Protein AF-A0A3C1D7K4-F1 (afdb_monomer)

Secondary structure (DSSP, 8-state):
---HHHHHHHHHGGGSTTTTBPPPEEETTEEEEEEEEEEEEEEEEE-TT--EEEEEEEEEEEEEEEE----

Foldseek 3Di:
DDPPQVVVVVVVVVCPPVVQWADFDQDPNWTKIWGWDKDKDKDKDADPVGRIDIDIDMDIGTDGIDTDDDD

Radius of gyration: 18.23 Å; Cα contacts (8 Å, |Δi|>4): 103; chains: 1; bounding box: 43×16×56 Å

Structure (mmCIF, N/CA/C/O backbone):
data_AF-A0A3C1D7K4-F1
#
_entry.id   AF-A0A3C1D7K4-F1
#
loop_
_atom_site.group_PDB
_atom_site.id
_atom_site.type_symbol
_atom_site.label_atom_id
_atom_site.label_alt_id
_atom_site.label_comp_id
_atom_site.label_asym_id
_atom_site.label_entity_id
_atom_site.label_seq_id
_atom_site.pdbx_PDB_ins_code
_atom_site.Cartn_x
_atom_site.Cartn_y
_atom_site.Cartn_z
_atom_site.occupancy
_atom_site.B_iso_or_equiv
_atom_site.auth_seq_id
_atom_site.auth_comp_id
_atom_site.auth_asym_id
_atom_site.auth_atom_id
_atom_site.pdbx_PDB_model_num
ATOM 1 N N . MET A 1 1 ? 24.568 9.344 -19.188 1.00 53.88 1 MET A N 1
ATOM 2 C CA . MET A 1 1 ? 23.119 9.629 -19.296 1.00 53.88 1 MET A CA 1
ATOM 3 C C . MET A 1 1 ? 22.458 9.254 -17.980 1.00 53.88 1 MET A C 1
ATOM 5 O O . MET A 1 1 ? 22.942 8.310 -17.360 1.00 53.88 1 MET A O 1
ATOM 9 N N . PRO A 1 2 ? 21.450 10.000 -17.501 1.00 58.41 2 PRO A N 1
ATOM 10 C CA . PRO A 1 2 ? 20.809 9.703 -16.224 1.00 58.41 2 PRO A CA 1
ATOM 11 C C . PRO A 1 2 ? 20.170 8.308 -16.250 1.00 58.41 2 PRO A C 1
ATOM 13 O O . PRO A 1 2 ? 19.431 7.971 -17.172 1.00 58.41 2 PRO A O 1
ATOM 16 N N . ASN A 1 3 ? 20.486 7.488 -15.244 1.00 72.12 3 ASN A N 1
ATOM 17 C CA . ASN A 1 3 ? 19.880 6.173 -15.069 1.00 72.12 3 ASN A CA 1
ATOM 18 C C . ASN A 1 3 ? 18.482 6.366 -14.470 1.00 72.12 3 ASN A C 1
ATOM 20 O O . ASN A 1 3 ? 18.331 6.562 -13.266 1.00 72.12 3 ASN A O 1
ATOM 24 N N . ILE A 1 4 ? 17.468 6.337 -15.332 1.00 74.38 4 ILE A N 1
ATOM 25 C CA . ILE A 1 4 ? 16.068 6.563 -14.963 1.00 74.38 4 ILE A CA 1
ATOM 26 C C . ILE A 1 4 ? 15.593 5.605 -13.856 1.00 74.38 4 ILE A C 1
ATOM 28 O O . ILE A 1 4 ? 14.848 6.018 -12.973 1.00 74.38 4 ILE A O 1
ATOM 32 N N . ALA A 1 5 ? 16.074 4.356 -13.838 1.00 67.50 5 ALA A N 1
ATOM 33 C CA . ALA A 1 5 ? 15.721 3.387 -12.802 1.00 67.50 5 ALA A CA 1
ATOM 34 C C . ALA A 1 5 ? 16.304 3.772 -11.435 1.00 67.50 5 ALA A C 1
ATOM 36 O O . ALA A 1 5 ? 15.655 3.570 -10.410 1.00 67.50 5 ALA A O 1
ATOM 37 N N . LEU A 1 6 ? 17.497 4.374 -11.416 1.00 73.88 6 LEU A N 1
ATOM 38 C CA . LEU A 1 6 ? 18.107 4.876 -10.187 1.00 73.88 6 LEU A CA 1
ATOM 39 C C . LEU A 1 6 ? 17.332 6.075 -9.623 1.00 73.88 6 LEU A C 1
ATOM 41 O O . LEU A 1 6 ? 17.087 6.113 -8.419 1.00 73.88 6 LEU A O 1
ATOM 45 N N . GLU A 1 7 ? 16.890 7.011 -10.468 1.00 77.88 7 GLU A N 1
ATOM 46 C CA . GLU A 1 7 ? 16.127 8.171 -9.977 1.00 77.88 7 GLU A CA 1
ATOM 4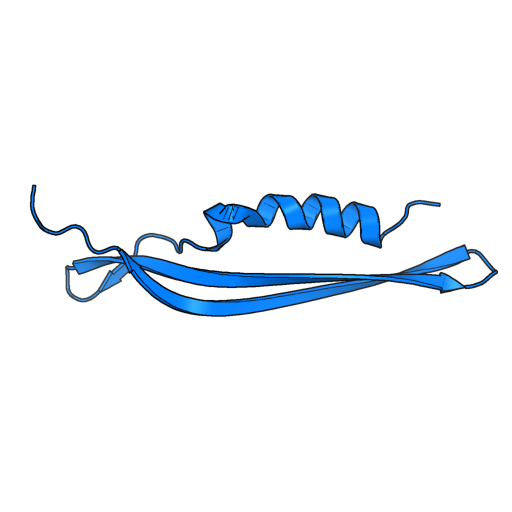7 C C . GLU A 1 7 ? 14.710 7.812 -9.551 1.00 77.88 7 GLU A C 1
ATOM 49 O O . GLU A 1 7 ? 14.247 8.296 -8.517 1.00 77.88 7 GLU A O 1
ATOM 54 N N . LEU A 1 8 ? 14.059 6.897 -10.267 1.00 70.44 8 LEU A N 1
ATOM 55 C CA . LEU A 1 8 ? 12.790 6.335 -9.823 1.00 70.44 8 LEU A CA 1
ATOM 56 C C . LEU A 1 8 ? 12.950 5.558 -8.507 1.00 70.44 8 LEU A C 1
ATOM 58 O O . LEU A 1 8 ? 12.121 5.707 -7.616 1.00 70.44 8 LEU A O 1
ATOM 62 N N . GLY A 1 9 ? 14.045 4.812 -8.329 1.00 69.75 9 GLY A N 1
ATOM 63 C CA . GLY A 1 9 ? 14.369 4.131 -7.071 1.00 69.75 9 GLY A CA 1
ATOM 64 C C . GLY A 1 9 ? 14.605 5.085 -5.891 1.00 69.75 9 GLY A C 1
ATOM 65 O O . GLY A 1 9 ? 14.194 4.796 -4.768 1.00 69.75 9 GLY A O 1
ATOM 66 N N . LYS A 1 10 ? 15.206 6.260 -6.117 1.00 72.06 10 LYS A N 1
ATOM 67 C CA . LYS A 1 10 ? 15.339 7.287 -5.066 1.00 72.06 10 LYS A CA 1
ATOM 68 C C . LYS A 1 10 ? 13.994 7.890 -4.676 1.00 72.06 10 LYS A C 1
ATOM 7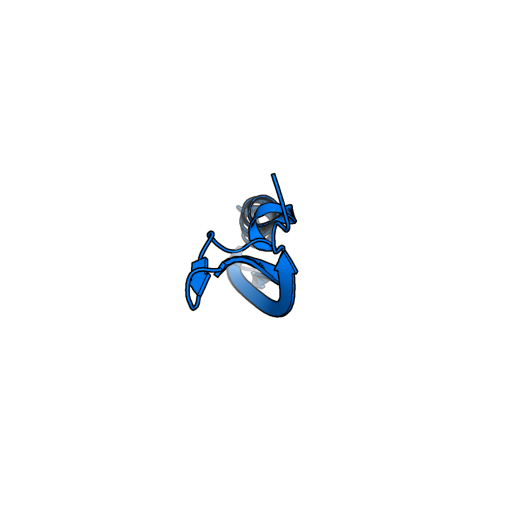0 O O . LYS A 1 10 ? 13.758 8.122 -3.493 1.00 72.06 10 LYS A O 1
ATOM 75 N N . GLN A 1 11 ? 13.107 8.117 -5.643 1.00 70.94 11 GLN A N 1
ATOM 76 C CA . GLN A 1 11 ? 11.738 8.551 -5.353 1.00 70.94 11 GLN A CA 1
ATOM 77 C C . GLN A 1 11 ? 10.955 7.447 -4.630 1.00 70.94 11 GLN A C 1
ATOM 79 O O . GLN A 1 11 ? 10.270 7.730 -3.651 1.00 70.94 11 GLN A O 1
ATOM 84 N N . ALA A 1 12 ? 11.139 6.184 -5.022 1.00 67.19 12 ALA A N 1
ATOM 85 C CA . ALA A 1 12 ? 10.549 5.012 -4.381 1.00 67.19 12 ALA A CA 1
ATOM 86 C C . ALA A 1 12 ? 10.794 4.952 -2.869 1.00 67.19 12 ALA A C 1
ATOM 88 O O . ALA A 1 12 ? 9.885 4.667 -2.093 1.00 67.19 12 ALA A O 1
ATOM 89 N N . ALA A 1 13 ? 12.028 5.250 -2.451 1.00 64.62 13 ALA A N 1
ATOM 90 C CA . ALA A 1 13 ? 12.438 5.214 -1.051 1.00 64.62 13 ALA A CA 1
ATOM 91 C C . ALA A 1 13 ? 11.638 6.187 -0.163 1.00 64.62 13 ALA A C 1
ATOM 93 O O . ALA A 1 13 ? 11.510 5.953 1.038 1.00 64.62 13 ALA A O 1
ATOM 94 N N . SER A 1 14 ? 11.059 7.245 -0.744 1.00 64.19 14 SER A N 1
ATOM 95 C CA . SER A 1 14 ? 10.192 8.178 -0.014 1.00 64.19 14 SER A CA 1
ATOM 96 C C . SER A 1 14 ? 8.788 7.628 0.276 1.00 64.19 14 SER A C 1
ATOM 98 O O . SER A 1 14 ? 8.131 8.124 1.187 1.00 64.19 14 SER A O 1
ATOM 100 N N . PHE A 1 15 ? 8.354 6.553 -0.398 1.00 63.47 15 PHE A N 1
ATOM 101 C CA . PHE A 1 15 ? 7.068 5.885 -0.141 1.00 63.47 15 PHE A CA 1
ATOM 102 C C . PHE A 1 15 ? 7.083 4.920 1.062 1.00 63.47 15 PHE A C 1
ATOM 104 O O . PHE A 1 15 ? 6.123 4.177 1.215 1.00 63.47 15 PHE A O 1
ATOM 111 N N . GLY A 1 16 ? 8.145 4.907 1.885 1.00 61.59 16 GLY A N 1
ATOM 112 C CA . GLY A 1 16 ? 8.448 3.913 2.933 1.00 61.59 16 GLY A CA 1
ATOM 113 C C . GLY A 1 16 ? 7.378 3.642 4.013 1.00 61.59 16 GLY A C 1
ATOM 114 O O . GLY A 1 16 ? 6.214 3.382 3.736 1.00 61.59 16 GLY A O 1
ATOM 115 N N . VAL A 1 17 ? 7.762 3.624 5.297 1.00 54.56 17 VAL A N 1
ATOM 116 C CA . VAL A 1 17 ? 6.847 3.232 6.399 1.00 54.56 17 VAL A CA 1
ATOM 117 C C . VAL A 1 17 ? 5.642 4.177 6.533 1.00 54.56 17 VAL A C 1
ATOM 119 O O . VAL A 1 17 ? 4.620 3.786 7.074 1.00 54.56 17 VAL A O 1
ATOM 122 N N . SER A 1 18 ? 5.700 5.403 6.012 1.00 63.34 18 SER A N 1
ATOM 123 C CA . SER A 1 18 ? 4.532 6.291 5.961 1.00 63.34 18 SER A CA 1
ATOM 124 C C . SER A 1 18 ? 3.476 5.832 4.952 1.00 63.34 18 SER A C 1
ATOM 126 O O . SER A 1 18 ? 2.293 6.012 5.212 1.00 63.34 18 SER A O 1
ATOM 128 N N . GLY A 1 19 ? 3.870 5.202 3.838 1.00 68.25 19 GLY A N 1
ATOM 129 C CA . GLY A 1 19 ? 2.943 4.746 2.798 1.00 68.25 19 GLY A CA 1
ATOM 130 C C . GLY A 1 19 ? 2.087 3.547 3.211 1.00 68.25 19 GLY A C 1
ATOM 131 O O . GLY A 1 19 ? 1.082 3.259 2.566 1.00 68.25 19 GLY A O 1
ATOM 132 N N . ILE A 1 20 ? 2.466 2.856 4.291 1.00 79.38 20 ILE A N 1
ATOM 133 C CA . ILE A 1 20 ? 1.694 1.733 4.830 1.00 79.38 20 ILE A CA 1
ATOM 134 C C . ILE A 1 20 ? 0.593 2.169 5.798 1.00 79.38 20 ILE A C 1
ATOM 136 O O . ILE A 1 20 ? -0.243 1.336 6.132 1.00 79.38 20 ILE A O 1
ATOM 140 N N . TYR A 1 21 ? 0.560 3.438 6.225 1.00 87.94 21 TYR A N 1
ATOM 141 C CA . TYR A 1 21 ? -0.519 4.002 7.038 1.00 87.94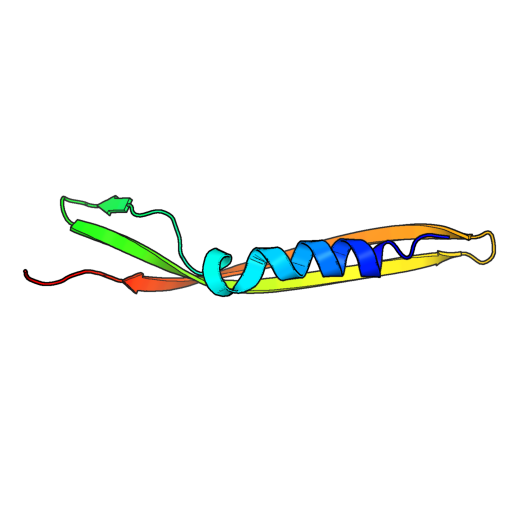 21 TYR A CA 1
ATOM 142 C C . TYR A 1 21 ? -1.378 4.937 6.191 1.00 87.94 21 TYR A C 1
ATOM 144 O O . TYR A 1 21 ? -0.877 5.881 5.585 1.00 87.94 21 TYR A O 1
ATOM 152 N N . GLY A 1 22 ? -2.684 4.690 6.170 1.00 86.44 22 GLY A N 1
ATOM 153 C CA . GLY A 1 22 ? -3.643 5.606 5.565 1.00 86.44 22 GLY A CA 1
ATOM 154 C C . GLY A 1 22 ? -3.877 6.846 6.426 1.00 86.44 22 GLY A C 1
ATOM 155 O O . GLY A 1 22 ? -3.535 6.888 7.609 1.00 86.44 22 GLY A O 1
ATOM 156 N N . GLU A 1 23 ? -4.530 7.849 5.846 1.00 90.94 23 GLU A N 1
ATOM 157 C CA . GLU A 1 23 ? -5.072 8.962 6.624 1.00 90.94 23 GLU A CA 1
ATOM 158 C C . GLU A 1 23 ? -6.097 8.455 7.644 1.00 90.94 23 GLU A C 1
ATOM 160 O O . GLU A 1 23 ? -6.818 7.486 7.383 1.00 90.94 23 GLU A O 1
ATOM 165 N N . GLN A 1 24 ? -6.194 9.124 8.795 1.00 91.94 24 GLN A N 1
ATOM 166 C CA . GLN A 1 24 ? -7.205 8.787 9.791 1.00 91.94 24 GLN A CA 1
ATOM 167 C C . GLN A 1 24 ? -8.605 8.948 9.190 1.00 91.94 24 GLN A C 1
ATOM 169 O O . GLN A 1 24 ? -8.955 10.021 8.706 1.00 91.94 24 GLN A O 1
ATOM 174 N N . GLN A 1 25 ? -9.400 7.887 9.261 1.00 92.62 25 GLN A N 1
ATOM 175 C CA . GLN A 1 25 ? -10.789 7.871 8.816 1.00 92.62 25 GLN A CA 1
ATOM 176 C C . GLN A 1 25 ? -11.718 7.785 10.026 1.00 92.62 25 GLN A C 1
ATOM 178 O O . GLN A 1 25 ? -11.357 7.215 11.059 1.00 92.62 25 GLN A O 1
ATOM 183 N N . ASP A 1 26 ? -12.920 8.333 9.885 1.00 93.94 26 ASP A N 1
ATOM 184 C CA . ASP A 1 26 ? -14.008 8.176 10.847 1.00 93.94 26 ASP A CA 1
ATOM 185 C C . ASP A 1 26 ? -15.063 7.253 10.227 1.00 93.94 26 ASP A C 1
ATOM 187 O O . ASP A 1 26 ? -15.628 7.568 9.178 1.00 93.94 26 ASP A O 1
ATOM 191 N N . VAL A 1 27 ? -15.263 6.080 10.827 1.00 92.06 27 VAL A N 1
ATOM 192 C CA . VAL A 1 27 ? -16.229 5.076 10.366 1.00 92.06 27 VAL A CA 1
ATOM 193 C C . VAL A 1 27 ? -17.157 4.776 11.532 1.00 92.06 27 VAL A C 1
ATOM 195 O O . VAL A 1 27 ? -16.722 4.230 12.544 1.00 92.06 27 VAL A O 1
ATOM 198 N N . ASP A 1 28 ? -18.420 5.179 11.410 1.00 92.81 28 ASP A N 1
ATOM 199 C CA . ASP A 1 28 ? -19.445 5.031 12.451 1.00 92.81 28 ASP A CA 1
ATOM 200 C C . ASP A 1 28 ? -19.027 5.595 13.827 1.00 92.81 28 ASP A C 1
ATOM 202 O O . ASP A 1 28 ? -19.308 5.013 14.875 1.00 92.81 28 ASP A O 1
ATOM 206 N N . GLY A 1 29 ? -18.328 6.738 13.840 1.00 91.81 29 GLY A N 1
ATOM 207 C CA . GLY A 1 29 ? -17.840 7.386 15.063 1.00 91.81 29 GLY A CA 1
ATOM 208 C C . GLY A 1 29 ? -16.548 6.781 15.621 1.00 91.81 29 GLY A C 1
ATOM 209 O O . GLY A 1 29 ? -16.055 7.231 16.659 1.00 9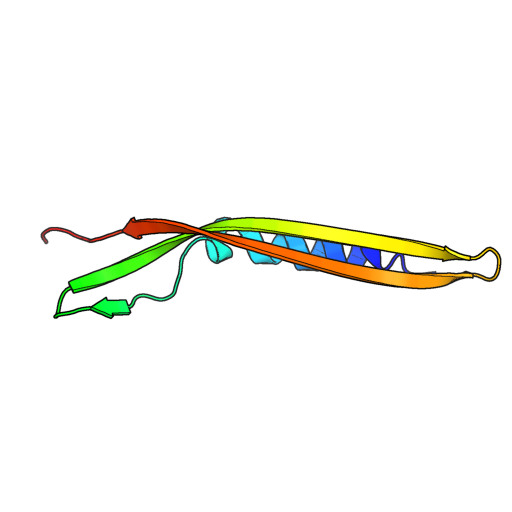1.81 29 GLY A O 1
ATOM 210 N N . ILE A 1 30 ? -15.986 5.765 14.959 1.00 92.31 30 ILE A N 1
ATOM 211 C CA . ILE A 1 30 ? -14.729 5.124 15.341 1.00 92.31 30 ILE A CA 1
ATOM 212 C C . ILE A 1 30 ? -13.604 5.678 14.471 1.00 92.31 30 ILE A C 1
ATOM 214 O O . ILE A 1 30 ? -13.588 5.517 13.250 1.00 92.31 30 ILE A O 1
ATOM 218 N N . LYS A 1 31 ? -12.610 6.285 15.125 1.00 94.38 31 LYS A N 1
ATOM 219 C CA . LYS A 1 31 ? -11.390 6.759 14.468 1.00 94.38 31 LYS A CA 1
ATOM 220 C C . LYS A 1 31 ? -10.449 5.594 14.202 1.00 94.38 31 LYS A C 1
ATOM 222 O O . LYS A 1 31 ? -9.984 4.940 15.140 1.00 94.38 31 LYS A O 1
ATOM 227 N N . ILE A 1 32 ? -10.145 5.368 12.930 1.00 94.62 32 ILE A N 1
ATOM 228 C CA . ILE A 1 32 ? -9.262 4.295 12.478 1.00 94.62 32 ILE A CA 1
ATOM 229 C C . ILE A 1 32 ? -8.103 4.855 11.657 1.00 94.62 32 ILE A C 1
ATOM 231 O O . ILE A 1 32 ? -8.252 5.852 10.955 1.00 94.62 32 ILE A O 1
ATOM 235 N N . ILE A 1 33 ? -6.951 4.194 11.717 1.00 95.06 33 ILE A N 1
ATOM 236 C CA . ILE A 1 33 ? -5.833 4.428 10.795 1.00 95.06 33 ILE A CA 1
ATOM 237 C C . ILE A 1 33 ? -5.642 3.144 9.983 1.00 95.06 33 ILE A C 1
ATOM 239 O O . ILE A 1 33 ? -5.185 2.150 10.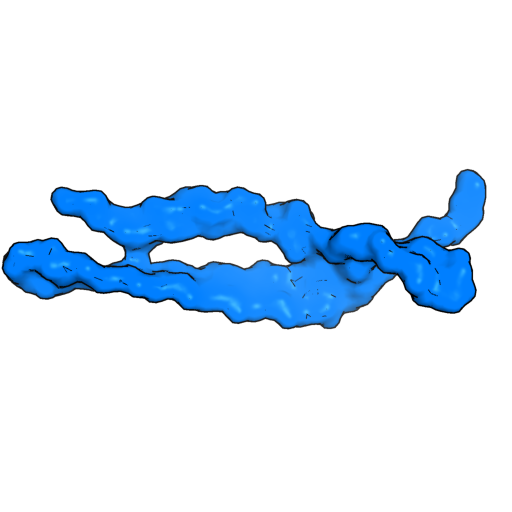556 1.00 95.06 33 ILE A O 1
ATOM 243 N N . PRO A 1 34 ? -6.013 3.117 8.690 1.00 93.62 34 PRO A N 1
ATOM 244 C CA . PRO A 1 34 ? -5.828 1.948 7.836 1.00 93.62 34 PRO A CA 1
ATOM 245 C C . PRO A 1 34 ? -4.355 1.563 7.718 1.00 93.62 34 PRO A C 1
ATOM 247 O O . PRO A 1 34 ? -3.486 2.433 7.704 1.00 93.62 34 PRO A O 1
ATOM 250 N N . VAL A 1 35 ? -4.080 0.268 7.594 1.00 93.00 35 VAL A N 1
ATOM 251 C CA . VAL A 1 35 ? -2.731 -0.265 7.398 1.00 93.00 35 VAL A CA 1
ATOM 252 C C . VAL A 1 35 ? -2.712 -1.207 6.200 1.00 93.00 35 VAL A C 1
ATOM 254 O O . VAL A 1 35 ? -3.571 -2.085 6.076 1.00 93.00 35 VAL A O 1
ATOM 257 N N . ALA A 1 36 ? -1.714 -1.056 5.333 1.00 91.38 36 ALA A N 1
ATOM 258 C CA . ALA A 1 36 ? -1.520 -1.898 4.158 1.00 91.38 36 ALA A CA 1
ATOM 259 C C . ALA A 1 36 ? -0.081 -2.413 4.054 1.00 91.38 36 ALA A C 1
ATOM 261 O O . ALA A 1 36 ? 0.868 -1.711 4.378 1.00 91.38 36 ALA A O 1
ATOM 262 N N . LEU A 1 37 ? 0.098 -3.624 3.532 1.00 89.12 37 LEU A N 1
ATOM 263 C CA . LEU A 1 37 ? 1.382 -4.043 2.984 1.00 89.12 37 LEU A CA 1
ATOM 264 C C . LEU A 1 37 ? 1.548 -3.381 1.615 1.00 89.12 37 LEU A C 1
ATOM 266 O O . LEU A 1 37 ? 0.750 -3.633 0.712 1.00 89.12 37 LEU A O 1
ATOM 270 N N . ALA A 1 38 ? 2.586 -2.565 1.456 1.00 85.69 38 ALA A N 1
ATOM 271 C CA . ALA A 1 38 ? 2.912 -1.923 0.191 1.00 85.69 38 ALA A CA 1
ATOM 272 C C . ALA A 1 38 ? 4.190 -2.520 -0.409 1.00 85.69 38 ALA A C 1
ATOM 274 O O . ALA A 1 38 ? 5.182 -2.740 0.286 1.00 85.69 38 ALA A O 1
ATOM 275 N N . SER A 1 39 ? 4.171 -2.760 -1.716 1.00 84.75 39 SER A N 1
ATOM 276 C CA . SER A 1 39 ? 5.338 -3.134 -2.511 1.00 84.75 39 SER A CA 1
ATOM 277 C C . SER A 1 39 ? 5.414 -2.238 -3.739 1.00 84.75 39 SER A C 1
ATOM 279 O O . SER A 1 39 ? 4.389 -1.873 -4.314 1.00 84.75 39 SER A O 1
ATOM 281 N N . SER A 1 40 ? 6.625 -1.874 -4.143 1.00 80.69 40 SER A N 1
ATOM 282 C CA . SER A 1 40 ? 6.878 -1.095 -5.351 1.00 80.69 40 SER A CA 1
ATOM 283 C C . SER A 1 40 ? 8.071 -1.670 -6.104 1.00 80.69 40 SER A C 1
ATOM 285 O O . SER A 1 40 ? 8.974 -2.259 -5.510 1.00 80.69 40 SER A O 1
ATOM 287 N N . GLY A 1 41 ? 8.049 -1.527 -7.425 1.00 80.62 41 GLY A N 1
ATOM 288 C CA . GLY A 1 41 ? 9.076 -2.029 -8.324 1.00 80.62 41 GLY A CA 1
ATOM 289 C C . GLY A 1 41 ? 9.323 -1.052 -9.463 1.00 80.62 41 GLY A C 1
ATOM 290 O O . GLY A 1 41 ? 8.401 -0.408 -9.964 1.00 80.62 41 GLY A O 1
ATOM 291 N N . PHE A 1 42 ? 10.586 -0.950 -9.866 1.00 82.31 42 PHE A N 1
ATOM 292 C CA . PHE A 1 42 ? 11.052 -0.017 -10.884 1.00 82.31 42 PHE A CA 1
ATOM 293 C C . PHE A 1 42 ? 11.975 -0.757 -11.837 1.00 82.31 42 PHE A C 1
ATOM 295 O O . PHE A 1 42 ? 12.803 -1.563 -11.411 1.00 82.31 42 PHE A O 1
ATOM 302 N N . GLY A 1 43 ? 11.827 -0.483 -13.125 1.00 82.94 43 GLY A N 1
ATOM 303 C CA . GLY A 1 43 ? 12.639 -1.078 -14.173 1.00 82.94 43 GLY A CA 1
ATOM 304 C C . GLY A 1 43 ? 13.026 -0.022 -15.190 1.00 82.94 43 GLY A C 1
ATOM 305 O O . GLY A 1 43 ? 12.252 0.885 -15.490 1.00 82.94 43 GLY A O 1
ATOM 306 N N . GLY A 1 44 ? 14.232 -0.137 -15.724 1.00 87.44 44 GLY A N 1
ATOM 307 C CA . GLY A 1 44 ? 14.703 0.721 -16.797 1.00 87.44 44 GLY A CA 1
ATOM 308 C C . GLY A 1 44 ? 15.663 -0.030 -17.698 1.00 87.44 44 GLY A C 1
ATOM 309 O O . GLY A 1 44 ? 16.275 -1.015 -17.288 1.00 87.44 44 GLY A O 1
ATOM 310 N N . GLY A 1 45 ? 15.775 0.447 -18.929 1.00 84.94 45 GLY A N 1
ATOM 311 C CA . GLY A 1 45 ? 16.672 -0.094 -19.937 1.00 84.94 45 GLY A CA 1
ATOM 312 C C . GLY A 1 45 ? 17.012 0.965 -20.973 1.00 84.94 45 GLY A C 1
ATOM 313 O O . GLY A 1 45 ? 16.374 2.018 -21.035 1.00 84.94 45 GLY A O 1
ATOM 314 N N . SER A 1 46 ? 18.028 0.693 -21.778 1.00 88.75 46 SER A N 1
ATOM 315 C CA . SER A 1 46 ? 18.429 1.556 -22.884 1.00 88.75 46 SER A CA 1
ATOM 316 C C . SER A 1 46 ? 1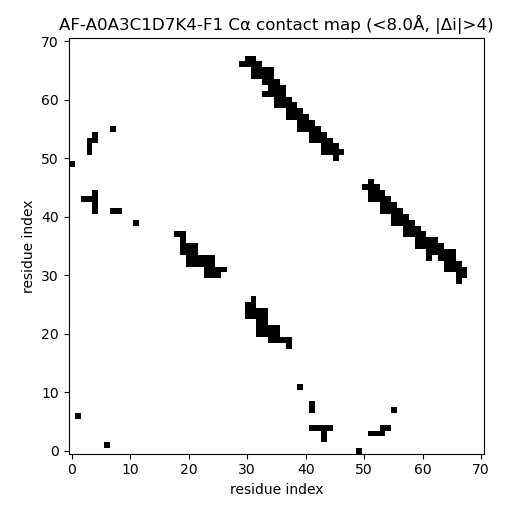8.886 0.727 -24.074 1.00 88.75 46 SER A C 1
ATOM 318 O O . SER A 1 46 ? 19.371 -0.391 -23.890 1.00 88.75 46 SER A O 1
ATOM 320 N N . ASP A 1 47 ? 18.757 1.287 -25.273 1.00 88.75 47 ASP A N 1
ATOM 321 C CA . ASP A 1 47 ? 19.396 0.743 -26.471 1.00 88.75 47 ASP A CA 1
ATOM 322 C C . ASP A 1 47 ? 20.886 1.143 -26.562 1.00 88.75 47 ASP A C 1
ATOM 324 O O . ASP A 1 47 ? 21.412 1.888 -25.727 1.00 88.75 47 ASP A O 1
ATOM 328 N N . GLU A 1 48 ? 21.577 0.641 -27.586 1.00 89.31 48 GLU A N 1
ATOM 329 C CA . GLU A 1 48 ? 22.993 0.940 -27.863 1.00 89.31 48 GLU A CA 1
ATOM 330 C C . GLU A 1 48 ? 23.224 2.403 -28.282 1.00 89.31 48 GLU A C 1
ATOM 332 O O . GLU A 1 48 ? 24.325 2.929 -28.121 1.00 89.31 48 GLU A O 1
ATOM 337 N N . GLY A 1 49 ? 22.181 3.075 -28.783 1.00 90.00 49 GLY A N 1
ATOM 338 C CA . GLY A 1 49 ? 22.183 4.501 -29.114 1.00 90.00 49 GLY A CA 1
ATOM 339 C C . GLY A 1 49 ? 21.994 5.410 -27.898 1.00 90.00 49 GLY A C 1
ATOM 340 O O . GLY A 1 49 ? 22.101 6.630 -28.021 1.00 90.00 49 GLY A O 1
ATOM 341 N N . GLY A 1 50 ? 21.740 4.836 -26.720 1.00 78.88 50 GLY A N 1
ATOM 342 C CA . GLY A 1 50 ? 21.538 5.571 -25.483 1.00 78.88 50 GLY A CA 1
ATOM 343 C C . GLY A 1 50 ? 20.111 6.056 -25.245 1.00 78.88 50 GLY A C 1
ATOM 344 O O . GLY A 1 50 ? 19.871 6.772 -24.269 1.00 78.88 50 GLY A O 1
ATOM 345 N N . ASN A 1 51 ? 19.151 5.660 -26.080 1.00 83.81 51 ASN A N 1
ATOM 346 C CA . ASN A 1 51 ? 17.747 5.963 -25.848 1.00 83.81 51 ASN A CA 1
ATOM 347 C C . ASN A 1 51 ? 17.256 5.113 -24.675 1.00 83.81 51 ASN A C 1
ATOM 349 O O . ASN A 1 51 ? 17.181 3.887 -24.757 1.00 83.81 51 ASN A O 1
ATOM 353 N N . GLY A 1 52 ? 16.972 5.776 -23.555 1.00 85.94 52 GLY A N 1
ATOM 354 C CA . GLY A 1 52 ? 16.526 5.142 -22.320 1.00 85.94 52 GLY A CA 1
ATOM 355 C C . GLY A 1 52 ? 15.009 5.168 -22.158 1.00 85.94 52 GLY A C 1
ATOM 356 O O . GLY A 1 52 ? 14.354 6.152 -22.494 1.00 85.94 52 GLY A O 1
ATOM 357 N N . GLY A 1 53 ? 14.465 4.106 -21.572 1.00 83.62 53 GLY A N 1
ATOM 358 C CA . GLY A 1 53 ? 13.077 4.010 -21.134 1.00 83.62 53 GLY A CA 1
ATOM 359 C C . GLY A 1 53 ? 12.994 3.417 -19.731 1.00 83.62 53 GLY A C 1
ATOM 360 O O . GLY A 1 53 ? 13.889 2.696 -19.286 1.00 83.62 53 GLY A O 1
ATOM 361 N N . GLY A 1 54 ? 11.921 3.728 -19.013 1.00 84.88 54 GLY A N 1
ATOM 362 C CA . GLY A 1 54 ? 11.701 3.215 -17.668 1.00 84.88 54 GLY A CA 1
ATOM 363 C C . GLY A 1 54 ? 10.229 3.163 -17.302 1.00 84.88 54 GLY A C 1
ATOM 364 O O . GLY A 1 54 ? 9.403 3.850 -17.900 1.00 84.88 54 GLY A O 1
ATOM 365 N N . GLY A 1 55 ? 9.919 2.327 -16.319 1.00 81.69 55 GLY A N 1
ATOM 366 C CA . GLY A 1 55 ? 8.579 2.131 -15.793 1.00 81.69 55 GLY A CA 1
ATOM 367 C C . GLY A 1 55 ? 8.605 1.846 -14.297 1.00 81.69 55 GLY A C 1
ATOM 368 O O . GLY A 1 55 ? 9.609 1.396 -13.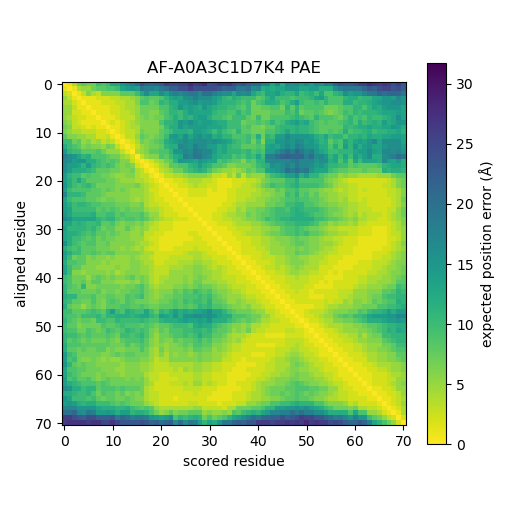740 1.00 81.69 55 GLY A O 1
ATOM 369 N N . ALA A 1 56 ? 7.476 2.118 -13.658 1.00 83.38 56 ALA A N 1
ATOM 370 C CA . ALA A 1 56 ? 7.251 1.904 -12.240 1.00 83.38 56 ALA A CA 1
ATOM 371 C C . ALA A 1 56 ? 5.901 1.218 -12.031 1.00 83.38 56 ALA A C 1
ATOM 373 O O . ALA A 1 56 ? 4.965 1.430 -12.803 1.00 83.38 56 ALA A O 1
ATOM 374 N N . GLY A 1 57 ? 5.793 0.431 -10.967 1.00 80.62 57 GLY A N 1
ATOM 375 C CA . GLY A 1 57 ? 4.546 -0.184 -10.540 1.00 80.62 57 GLY A CA 1
ATOM 376 C C . GLY A 1 57 ? 4.543 -0.440 -9.041 1.00 80.62 57 GLY A C 1
ATOM 377 O O . GLY A 1 57 ? 5.587 -0.430 -8.388 1.00 80.62 57 GLY A O 1
ATOM 378 N N . GLY A 1 58 ? 3.361 -0.677 -8.486 1.00 83.56 58 GLY A N 1
ATOM 379 C CA . GLY A 1 58 ? 3.217 -0.989 -7.073 1.00 83.56 58 GLY A CA 1
ATOM 380 C C . GLY A 1 58 ? 1.946 -1.762 -6.771 1.00 83.56 58 GLY A C 1
ATOM 381 O O . GLY A 1 58 ? 1.034 -1.858 -7.590 1.00 83.56 58 GLY A O 1
ATOM 382 N N . THR A 1 59 ? 1.907 -2.348 -5.585 1.00 85.88 59 THR A N 1
ATOM 383 C CA . THR A 1 59 ? 0.760 -3.074 -5.047 1.00 85.88 59 THR A CA 1
ATOM 384 C C . THR A 1 59 ? 0.579 -2.677 -3.592 1.00 85.88 59 THR A C 1
ATOM 386 O O . THR A 1 59 ? 1.553 -2.607 -2.845 1.00 85.88 59 THR A O 1
ATOM 389 N N . ALA A 1 60 ? -0.667 -2.441 -3.193 1.00 85.56 60 ALA A N 1
ATOM 390 C CA . ALA A 1 60 ? -1.048 -2.226 -1.806 1.00 85.56 60 ALA A CA 1
ATOM 391 C C . ALA A 1 60 ? -2.117 -3.252 -1.422 1.00 85.56 60 ALA A C 1
ATOM 393 O O . ALA A 1 60 ? -3.141 -3.366 -2.094 1.00 85.56 60 ALA A O 1
ATOM 394 N N . 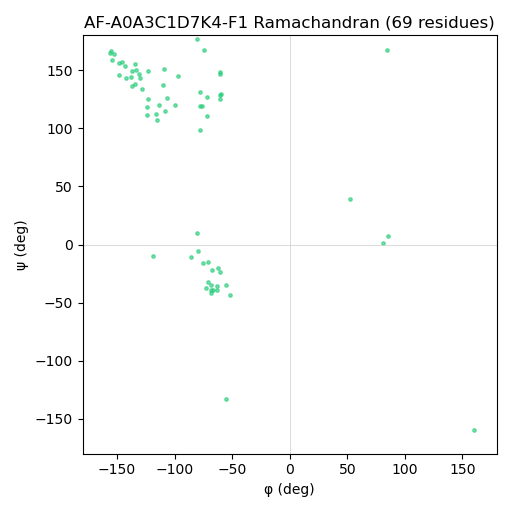ILE A 1 61 ? -1.867 -4.007 -0.354 1.00 90.81 61 ILE A N 1
ATOM 395 C CA . ILE A 1 61 ? -2.782 -5.016 0.183 1.00 90.81 61 ILE A CA 1
ATOM 396 C C . ILE A 1 61 ? -3.194 -4.557 1.584 1.00 90.81 61 ILE A C 1
ATOM 398 O O . ILE A 1 61 ? -2.337 -4.537 2.467 1.00 90.81 61 ILE A O 1
ATOM 402 N N . PRO A 1 62 ? -4.461 -4.174 1.822 1.00 90.50 62 PRO A N 1
ATOM 403 C CA . PRO A 1 62 ? -4.934 -3.832 3.161 1.00 90.50 62 PRO A CA 1
ATOM 404 C C . PRO A 1 62 ? -4.769 -5.022 4.111 1.00 90.50 62 PRO A C 1
ATOM 406 O O . PRO A 1 62 ? -5.195 -6.131 3.792 1.00 90.50 62 PRO A O 1
ATOM 409 N N . ILE A 1 63 ? -4.160 -4.795 5.274 1.00 94.12 63 ILE A N 1
ATOM 410 C CA . ILE A 1 63 ? -3.911 -5.842 6.281 1.00 94.12 63 ILE A CA 1
ATOM 411 C C . ILE A 1 63 ? -4.612 -5.571 7.616 1.00 94.12 63 ILE A C 1
A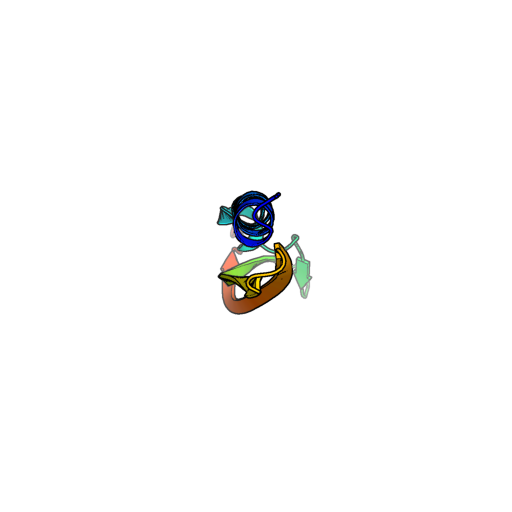TOM 413 O O . ILE A 1 63 ? -4.657 -6.453 8.470 1.00 94.12 63 ILE A O 1
ATOM 417 N N . GLY A 1 64 ? -5.175 -4.376 7.809 1.00 94.00 64 GLY A N 1
ATOM 418 C CA . GLY A 1 64 ? -5.946 -4.042 9.003 1.00 94.00 64 GLY A CA 1
ATOM 419 C C . GLY A 1 64 ? -6.066 -2.541 9.233 1.00 94.00 64 GLY A C 1
ATOM 420 O O . GLY A 1 64 ? -5.887 -1.742 8.317 1.00 94.00 64 GLY A O 1
ATOM 421 N N . ALA A 1 65 ? -6.369 -2.162 10.472 1.00 94.25 65 ALA A N 1
ATOM 422 C CA . ALA A 1 65 ? -6.368 -0.776 10.916 1.00 94.25 65 ALA A CA 1
ATOM 423 C C . ALA A 1 65 ? -5.988 -0.682 12.398 1.00 94.25 65 ALA A C 1
ATOM 425 O O . ALA A 1 65 ? -6.356 -1.547 13.197 1.00 94.25 65 ALA A O 1
ATOM 426 N N . TYR A 1 66 ? -5.293 0.389 12.776 1.00 93.19 66 TYR A N 1
ATOM 427 C CA . TYR A 1 66 ? -5.143 0.755 14.179 1.00 93.19 66 TYR A CA 1
ATOM 428 C C . TYR A 1 66 ? -6.413 1.434 14.669 1.00 93.19 66 TYR A C 1
ATOM 430 O O . TYR A 1 66 ? -6.913 2.374 14.051 1.00 93.19 66 TYR A O 1
ATOM 438 N N . ILE A 1 67 ? -6.899 0.967 15.813 1.00 93.31 67 ILE A N 1
ATOM 439 C CA . ILE A 1 67 ? -8.038 1.540 16.520 1.00 93.31 67 ILE A CA 1
ATOM 440 C C . ILE A 1 67 ? -7.545 1.873 17.920 1.00 93.31 67 ILE A C 1
ATOM 442 O O . ILE A 1 67 ? -7.127 0.977 18.659 1.00 93.31 67 ILE A O 1
ATOM 446 N N . ARG A 1 68 ? -7.583 3.151 18.300 1.00 88.06 68 ARG A N 1
ATOM 447 C CA . ARG A 1 68 ? -7.320 3.526 19.691 1.00 88.06 68 ARG A CA 1
ATOM 448 C C . ARG A 1 68 ? -8.515 3.085 20.533 1.00 88.06 68 ARG A C 1
ATOM 450 O O . ARG A 1 68 ? -9.649 3.434 20.220 1.00 88.06 68 ARG A O 1
ATOM 457 N N . ARG A 1 69 ? -8.265 2.324 21.598 1.00 85.12 69 ARG A N 1
ATOM 458 C CA . ARG A 1 69 ? -9.275 1.992 22.608 1.00 85.12 69 ARG A CA 1
ATOM 459 C C . ARG A 1 69 ? -8.873 2.644 23.928 1.00 85.12 69 ARG A C 1
ATOM 461 O O . ARG A 1 69 ? -7.810 2.317 24.443 1.00 85.12 69 ARG A O 1
ATOM 468 N N . GLY A 1 70 ? -9.733 3.520 24.444 1.00 76.50 70 GLY A N 1
ATOM 469 C CA . GLY A 1 70 ? -9.550 4.200 25.728 1.00 76.50 70 GLY A CA 1
ATOM 470 C C . GLY A 1 70 ? -8.685 5.465 25.687 1.00 76.50 70 GLY A C 1
ATOM 471 O O . GLY A 1 70 ? -8.011 5.762 24.688 1.00 76.50 70 GLY A O 1
ATOM 472 N N . ASP A 1 71 ? -8.755 6.189 26.802 1.00 61.34 71 ASP A N 1
ATOM 473 C CA . ASP A 1 71 ? -8.002 7.407 27.108 1.00 61.34 71 ASP A CA 1
ATOM 474 C C . ASP A 1 71 ? -6.559 7.066 27.492 1.00 61.34 71 ASP A C 1
ATOM 476 O O . ASP A 1 71 ? -6.354 6.187 28.361 1.00 61.34 71 ASP A O 1
#

pLDDT: mean 81.93, std 11.06, range [53.88, 95.06]

Nearest PDB structures (foldseek):
  7o1q-assembly1_A  TM=4.055E-01  e=6.673E-01  Staphylococcus aureus
  8jx3-assembly1_F  TM=3.569E-01  e=6.673E-01  Staphylococcus aureus
  3anz-assembly1_A  TM=3.591E-01  e=2.217E+00  Staphylococcus aureus subsp. aureus Mu50
  3m2l-assembly1_A  TM=3.397E-01  e=1.764E+00  Staphylococcus aureus
  8cvm-assembly1_t  TM=2.757E-01  e=2.486E+00  Cutibacterium acnes

Mean predicted aligned error: 7.3 Å

Sequence (71 aa):
MPNIALELGKQAASFGVSGIYGEQQDVDGIKIIPVALASSGFGGGSDEGGNGGGGAGGTAIPIGAYIRRGD

Solvent-accessible surface area (backbone atoms only — not comparable to full-atom values): 4402 Å² total; per-residue (Å²): 129,86,57,59,35,59,56,53,48,58,57,52,62,74,53,46,83,67,64,26,46,50,74,78,42,76,56,96,86,42,61,30,30,41,29,32,55,66,49,73,52,68,44,54,53,62,53,97,89,63,60,67,52,66,52,76,52,73,51,74,44,79,75,53,60,54,64,83,78,82,135